Protein AF-A0A643F362-F1 (afdb_monomer_lite)

Secondary structure (DSSP, 8-state):
-PPPPEEETTEEESSHHHHHHHHHHHHTT---EET---EEETTEEE--SEEETTTTEEEEEESSPPPHHHHHHHHHHHHHHTSEEEEEES---TT--EEEEESGGG-----S-EEEEEESSSTT-EEEEETTSS-EEE--TT------S-EE-GGGSHHHHHHHHHHHH---STT-----

Foldseek 3Di:
DQADFFDAPNDTDSHLQLVLVVLLCVLLVFDKDAQNDWDQFPVGIGGFGIAGVQLQETEHEEAADDDPVVVVVQQRVCVVSVHKYWYWYHHLALVATWIDIPPCVVPPDPDGRWDWWDAPVDPSFTWTADPVRCDIDTSRPVDPPPPRSDIDGHVVRVSSNVSSVLSRPDDRPPNDHRDD

Sequence (180 aa):
MNAIQTEYNGYKFRSRTEARWAVFFAGLGIKYEYEKEGFKLNSGPYLPDFWLPKYQMWVEIKADYPSDQEKVLCDELAEVTNFTTLLIFGQPTPEGYGIYISPNSDFPFSGEKYLFGQDRKVDKVLWILEENQERGICLDPDKNDRSGDKYLLGQYASWINAALEGASSARFEHGEKPNV

Structure (mmCIF, N/CA/C/O backbone):
data_AF-A0A643F362-F1
#
_entry.id   AF-A0A643F362-F1
#
loop_
_atom_site.group_PDB
_atom_site.id
_atom_site.type_symbol
_atom_site.label_atom_id
_atom_site.label_alt_id
_atom_site.label_comp_id
_atom_site.label_asym_id
_atom_site.label_entity_id
_atom_site.label_seq_id
_atom_site.pdbx_PDB_ins_code
_atom_site.Cartn_x
_atom_site.Cartn_y
_atom_site.Cartn_z
_atom_site.occupancy
_atom_site.B_iso_or_equiv
_atom_site.auth_seq_id
_atom_site.auth_comp_id
_atom_site.auth_asym_id
_atom_site.auth_atom_id
_atom_site.pdbx_PDB_model_num
ATOM 1 N N . MET A 1 1 ? -12.189 21.609 -3.322 1.00 42.72 1 MET A N 1
ATOM 2 C CA . MET A 1 1 ? -12.460 21.199 -4.719 1.00 42.72 1 MET A CA 1
ATOM 3 C C . MET A 1 1 ? -13.101 19.827 -4.662 1.00 42.72 1 MET A C 1
ATOM 5 O O . MET A 1 1 ? -12.572 18.987 -3.950 1.00 42.72 1 MET A O 1
ATOM 9 N N . ASN A 1 2 ? -14.227 19.609 -5.341 1.00 49.03 2 ASN A N 1
ATOM 10 C CA . ASN A 1 2 ? -14.824 18.274 -5.420 1.00 49.03 2 ASN A CA 1
ATOM 11 C C . ASN A 1 2 ? -13.941 17.412 -6.327 1.00 49.03 2 ASN A C 1
ATOM 13 O O . ASN A 1 2 ? -13.656 17.816 -7.455 1.00 49.03 2 ASN A O 1
ATOM 17 N N . ALA A 1 3 ? -13.461 16.277 -5.819 1.00 58.81 3 ALA A N 1
ATOM 18 C CA . ALA A 1 3 ? -12.678 15.342 -6.611 1.00 58.81 3 ALA A CA 1
ATOM 19 C C . ALA A 1 3 ? -13.522 14.843 -7.795 1.00 58.81 3 ALA A C 1
ATOM 21 O O . ALA A 1 3 ? -14.695 14.506 -7.642 1.00 58.81 3 ALA A O 1
ATOM 22 N N . ILE A 1 4 ? -12.940 14.858 -8.994 1.00 67.31 4 ILE A N 1
ATOM 23 C CA . ILE A 1 4 ? -13.596 14.337 -10.194 1.00 67.31 4 ILE A CA 1
ATOM 24 C C . ILE A 1 4 ? -13.624 12.815 -10.064 1.00 67.31 4 ILE A C 1
ATOM 26 O O . ILE A 1 4 ? -12.567 12.185 -9.967 1.00 67.31 4 ILE A O 1
ATOM 30 N N . GLN A 1 5 ? -14.829 12.244 -10.066 1.00 74.06 5 GLN A N 1
ATOM 31 C CA . GLN A 1 5 ? -15.029 10.800 -10.068 1.00 74.06 5 GLN A CA 1
ATOM 32 C C . GLN A 1 5 ? -14.268 10.189 -11.245 1.00 74.06 5 GLN A C 1
ATOM 34 O O . GLN A 1 5 ? -14.422 10.623 -12.387 1.00 74.06 5 GLN A O 1
ATOM 39 N N . THR A 1 6 ? -13.401 9.228 -10.944 1.00 83.06 6 THR A N 1
ATOM 40 C CA . THR A 1 6 ? -12.445 8.684 -11.909 1.00 83.06 6 THR A CA 1
ATOM 41 C C . THR A 1 6 ? -12.795 7.234 -12.213 1.00 83.06 6 THR A C 1
ATOM 43 O O . THR A 1 6 ? -12.839 6.409 -11.306 1.00 83.06 6 THR A O 1
ATOM 46 N N . GLU A 1 7 ? -13.069 6.915 -13.478 1.00 87.62 7 GLU A N 1
ATOM 47 C CA . GLU A 1 7 ? -13.446 5.559 -13.891 1.00 87.62 7 GLU A CA 1
ATOM 48 C C . GLU A 1 7 ? -12.226 4.755 -14.352 1.00 87.62 7 GLU A C 1
ATOM 50 O O . GLU A 1 7 ? -11.479 5.188 -15.227 1.00 87.62 7 GLU A O 1
ATOM 55 N N . TYR A 1 8 ? -12.035 3.563 -13.784 1.00 89.44 8 TYR A N 1
ATOM 56 C CA . TYR A 1 8 ? -11.035 2.598 -14.241 1.00 89.44 8 TYR A CA 1
ATOM 57 C C . TYR A 1 8 ? -11.454 1.173 -13.863 1.00 89.44 8 TYR A C 1
ATOM 59 O O . TYR A 1 8 ? -11.957 0.933 -12.770 1.00 89.44 8 TYR A O 1
ATOM 67 N N . ASN A 1 9 ? -11.266 0.221 -14.783 1.00 86.06 9 ASN A N 1
ATOM 68 C CA . ASN A 1 9 ? -11.544 -1.206 -14.574 1.00 86.06 9 ASN A CA 1
ATOM 69 C C . ASN A 1 9 ? -12.947 -1.522 -13.997 1.00 86.06 9 ASN A C 1
ATOM 71 O O . ASN A 1 9 ? -13.111 -2.421 -13.179 1.00 86.06 9 ASN A O 1
ATOM 75 N N . GLY A 1 10 ? -13.965 -0.755 -14.405 1.00 87.56 10 GLY A N 1
ATOM 76 C CA . GLY A 1 10 ? -15.346 -0.915 -13.929 1.00 87.56 10 GLY A CA 1
ATOM 77 C C . GLY A 1 10 ? -15.644 -0.281 -12.564 1.00 87.56 10 GLY A C 1
ATOM 78 O O . GLY A 1 10 ? -16.801 -0.285 -12.148 1.00 87.56 10 GLY A O 1
ATOM 79 N N . TYR A 1 11 ? -14.646 0.307 -11.902 1.00 91.06 11 TYR A N 1
ATOM 80 C CA . TYR A 1 11 ? -14.798 1.044 -10.652 1.00 91.06 11 TYR A CA 1
ATOM 81 C C . TYR A 1 11 ? -14.842 2.553 -10.877 1.00 91.06 11 TYR A C 1
ATOM 83 O O . TYR A 1 11 ? -14.327 3.081 -11.865 1.00 91.06 11 TYR A O 1
ATOM 91 N N . LYS A 1 12 ? -15.457 3.238 -9.915 1.00 92.69 12 LYS A N 1
ATOM 92 C CA . LYS A 1 12 ? -15.608 4.688 -9.845 1.00 92.69 12 LYS A CA 1
ATOM 93 C C . LYS A 1 12 ? -14.888 5.201 -8.602 1.00 92.69 12 LYS A C 1
ATOM 95 O O . LYS A 1 12 ? -15.487 5.285 -7.536 1.00 92.69 12 LYS A O 1
ATOM 100 N N . PHE A 1 13 ? -13.615 5.533 -8.760 1.00 93.62 13 PHE A N 1
ATOM 101 C CA . PHE A 1 13 ? -12.743 5.963 -7.673 1.00 93.62 13 PHE A CA 1
ATOM 102 C C . PHE A 1 13 ? -13.100 7.362 -7.165 1.00 93.62 13 PHE A C 1
ATOM 104 O O . PHE A 1 13 ? -13.452 8.254 -7.955 1.00 93.62 13 PHE A O 1
ATOM 111 N N . ARG A 1 14 ? -12.965 7.557 -5.847 1.00 92.88 14 ARG A N 1
ATOM 112 C CA . ARG A 1 14 ? -13.202 8.830 -5.146 1.00 92.88 14 ARG A CA 1
ATOM 113 C C . ARG A 1 14 ? -12.124 9.858 -5.461 1.00 92.88 14 ARG A C 1
ATOM 115 O O . ARG A 1 14 ? -12.390 11.058 -5.405 1.00 92.88 14 ARG A O 1
ATOM 122 N N . SER A 1 15 ? -10.934 9.409 -5.856 1.00 91.88 15 SER A N 1
ATOM 123 C CA . SER A 1 15 ? -9.846 10.285 -6.276 1.00 91.88 15 SER A CA 1
ATOM 124 C C . SER A 1 15 ? -9.059 9.743 -7.472 1.00 91.88 15 SER A C 1
ATOM 126 O O . SER A 1 15 ? -9.021 8.548 -7.762 1.00 91.88 15 SER A O 1
ATOM 128 N N . ARG A 1 16 ? -8.369 10.653 -8.172 1.00 91.88 16 ARG A N 1
ATOM 129 C CA . ARG A 1 16 ? -7.414 10.290 -9.232 1.00 91.88 16 ARG A CA 1
ATOM 130 C C . ARG A 1 16 ? -6.217 9.511 -8.679 1.00 91.88 16 ARG A C 1
ATOM 132 O O . ARG A 1 16 ? -5.676 8.668 -9.385 1.00 91.88 16 ARG A O 1
ATOM 139 N N . THR A 1 17 ? -5.800 9.792 -7.443 1.00 94.31 17 THR A N 1
ATOM 140 C CA . THR A 1 17 ? -4.685 9.090 -6.793 1.00 94.31 17 THR A CA 1
ATOM 141 C C . THR A 1 17 ? -5.043 7.629 -6.537 1.00 94.31 17 THR A C 1
ATOM 143 O O . THR A 1 17 ? -4.276 6.757 -6.934 1.00 94.31 17 THR A O 1
ATOM 146 N N . GLU A 1 18 ? -6.231 7.348 -5.988 1.00 96.06 18 GLU A N 1
ATOM 147 C CA . GLU A 1 18 ? -6.746 5.975 -5.844 1.00 96.06 18 GLU A CA 1
ATOM 148 C C . GLU A 1 18 ? -6.783 5.247 -7.191 1.00 96.06 18 GLU A C 1
ATOM 150 O O . GLU A 1 18 ? -6.267 4.138 -7.313 1.00 96.06 18 GLU A O 1
ATOM 155 N N . ALA A 1 19 ? -7.321 5.891 -8.232 1.00 95.19 19 ALA A N 1
ATOM 156 C CA . ALA A 1 19 ? -7.397 5.286 -9.559 1.00 95.19 19 ALA A CA 1
ATOM 157 C C . ALA A 1 19 ? -6.012 4.930 -10.129 1.00 95.19 19 ALA A C 1
ATOM 159 O O . ALA A 1 19 ? -5.857 3.897 -10.776 1.00 95.19 19 ALA A O 1
ATOM 160 N N . ARG A 1 20 ? -4.980 5.745 -9.878 1.00 95.88 20 ARG A N 1
ATOM 161 C CA . ARG A 1 20 ? -3.601 5.443 -10.305 1.00 95.88 20 ARG A CA 1
ATOM 162 C C . ARG A 1 20 ? -2.998 4.285 -9.527 1.00 95.88 20 ARG A C 1
ATOM 164 O O . ARG A 1 20 ? -2.357 3.434 -10.132 1.00 95.88 20 ARG A O 1
ATOM 171 N N . TRP A 1 21 ? -3.236 4.202 -8.222 1.00 97.31 21 TRP A N 1
ATOM 172 C CA . TRP A 1 21 ? -2.827 3.033 -7.441 1.00 97.31 21 TRP A CA 1
ATOM 173 C C . TRP A 1 21 ? -3.537 1.756 -7.910 1.00 97.31 21 TRP A C 1
ATOM 175 O O . TRP A 1 21 ? -2.904 0.709 -8.023 1.00 97.31 21 TRP A O 1
ATOM 185 N N . ALA A 1 22 ? -4.801 1.849 -8.327 1.00 96.88 22 ALA A N 1
ATOM 186 C CA . ALA A 1 22 ? -5.507 0.742 -8.967 1.00 96.88 22 ALA A CA 1
ATOM 187 C C . ALA A 1 22 ? -4.881 0.324 -10.316 1.00 96.88 22 ALA A C 1
ATOM 189 O O . ALA A 1 22 ? -4.807 -0.872 -10.616 1.00 96.88 22 ALA A O 1
ATOM 190 N N . VAL A 1 23 ? -4.403 1.280 -11.126 1.00 96.19 23 VAL A N 1
ATOM 191 C CA . VAL A 1 23 ? -3.621 1.004 -12.351 1.00 96.19 23 VAL A CA 1
ATOM 192 C C . VAL A 1 23 ? -2.306 0.306 -12.004 1.00 96.19 23 VAL A C 1
ATOM 194 O O . VAL A 1 23 ? -1.969 -0.689 -12.640 1.00 96.19 23 VAL A O 1
ATOM 197 N N . PHE A 1 24 ? -1.603 0.765 -10.967 1.00 96.19 24 PHE A N 1
ATOM 198 C CA . PHE A 1 24 ? -0.372 0.133 -10.490 1.00 96.19 24 PHE A CA 1
ATOM 199 C C . PHE A 1 24 ? -0.608 -1.328 -10.082 1.00 96.19 24 PHE A C 1
ATOM 201 O O . PHE A 1 24 ? 0.069 -2.219 -10.592 1.00 96.19 24 PHE A O 1
ATOM 208 N N . PHE A 1 25 ? -1.608 -1.603 -9.236 1.00 96.00 25 PHE A N 1
ATOM 209 C CA . PHE A 1 25 ? -1.939 -2.975 -8.835 1.00 96.00 25 PHE A CA 1
ATOM 210 C C . PHE A 1 25 ? -2.283 -3.853 -10.040 1.00 96.00 25 PHE A C 1
ATOM 212 O O . PHE A 1 25 ? -1.776 -4.970 -10.147 1.00 96.00 25 PHE A O 1
ATOM 219 N N . ALA A 1 26 ? -3.073 -3.338 -10.985 1.00 94.88 26 ALA A N 1
ATOM 220 C CA . ALA A 1 26 ? -3.387 -4.052 -12.218 1.00 94.88 26 ALA A CA 1
ATOM 221 C C . ALA A 1 26 ? -2.134 -4.348 -13.064 1.00 94.88 26 ALA A C 1
ATOM 223 O O . ALA A 1 26 ? -1.988 -5.474 -13.534 1.00 94.88 26 ALA A O 1
ATOM 224 N N . GLY A 1 27 ? -1.207 -3.392 -13.191 1.00 93.00 27 GLY A N 1
ATOM 225 C CA . GLY A 1 27 ? 0.067 -3.567 -13.900 1.00 93.00 27 GLY A CA 1
ATOM 226 C C . GLY A 1 27 ? 0.991 -4.606 -13.263 1.00 93.00 27 GLY A C 1
ATOM 227 O O . GLY A 1 27 ? 1.736 -5.291 -13.959 1.00 93.00 27 GLY A O 1
ATOM 228 N N . LEU A 1 28 ? 0.893 -4.797 -11.946 1.00 91.75 28 LEU A N 1
ATOM 229 C CA . LEU A 1 28 ? 1.560 -5.894 -11.242 1.00 91.75 28 LEU A CA 1
ATOM 230 C C . LEU A 1 28 ? 0.807 -7.235 -11.344 1.00 91.75 28 LEU A C 1
ATOM 232 O O . LEU A 1 28 ? 1.283 -8.248 -10.829 1.00 91.75 28 LEU A O 1
ATOM 236 N N . GLY A 1 29 ? -0.372 -7.267 -11.971 1.00 92.12 29 GLY A N 1
ATOM 237 C CA . GLY A 1 29 ? -1.258 -8.434 -11.994 1.00 92.12 29 GLY A CA 1
ATOM 238 C C . GLY A 1 29 ? -1.902 -8.742 -10.636 1.00 92.12 29 GLY A C 1
ATOM 239 O O . GLY A 1 29 ? -2.369 -9.861 -10.407 1.00 92.12 29 GLY A O 1
ATOM 240 N N . ILE A 1 30 ? -1.919 -7.773 -9.720 1.00 93.19 30 ILE A N 1
ATOM 241 C CA . ILE A 1 30 ? -2.496 -7.901 -8.383 1.00 93.19 30 ILE A CA 1
ATOM 242 C C . ILE A 1 30 ? -4.000 -7.660 -8.472 1.00 93.19 30 ILE A C 1
ATOM 244 O O . ILE A 1 30 ? -4.466 -6.602 -8.895 1.00 93.19 30 ILE A O 1
ATOM 248 N N . LYS A 1 31 ? -4.775 -8.653 -8.033 1.00 95.25 31 LYS A N 1
ATOM 249 C CA . LYS A 1 31 ? -6.220 -8.497 -7.855 1.00 95.25 31 LYS A CA 1
ATOM 250 C C . LYS A 1 31 ? -6.493 -7.618 -6.638 1.00 95.25 31 LYS A C 1
ATOM 252 O O . LYS A 1 31 ? -5.870 -7.817 -5.598 1.00 95.25 31 LYS A O 1
ATOM 257 N N . TYR A 1 32 ? -7.459 -6.717 -6.772 1.00 97.56 32 TYR A N 1
ATOM 258 C CA . TYR A 1 32 ? -7.951 -5.868 -5.695 1.00 97.56 32 TYR A CA 1
ATOM 259 C C . TYR A 1 32 ? -9.480 -5.804 -5.711 1.00 97.56 32 TYR A C 1
ATOM 261 O O . TYR A 1 32 ? -10.113 -5.965 -6.759 1.00 97.56 32 TYR A O 1
ATOM 269 N N . GLU A 1 33 ? -10.058 -5.534 -4.548 1.00 98.06 33 GLU A N 1
ATOM 270 C CA . GLU A 1 33 ? -11.468 -5.194 -4.362 1.00 98.06 33 GLU A CA 1
ATOM 271 C C . GLU A 1 33 ? -11.537 -3.764 -3.812 1.00 98.06 33 GLU A C 1
ATOM 273 O O . GLU A 1 33 ? -10.926 -3.477 -2.784 1.00 98.06 33 GLU A O 1
ATOM 278 N N . TYR A 1 34 ? -12.222 -2.861 -4.517 1.00 98.31 34 TYR A N 1
ATOM 279 C CA . TYR A 1 34 ? -12.351 -1.450 -4.132 1.00 98.31 34 TYR A CA 1
ATOM 280 C C . TYR A 1 34 ? -13.558 -1.242 -3.212 1.00 98.31 34 TYR A C 1
ATOM 282 O O . TYR A 1 34 ? -14.636 -1.752 -3.521 1.00 98.31 34 TYR A O 1
ATOM 290 N N . GLU A 1 35 ? -13.375 -0.515 -2.104 1.00 97.38 35 GLU A N 1
ATOM 291 C CA . GLU A 1 35 ? -14.396 -0.249 -1.074 1.00 97.38 35 GLU A CA 1
ATOM 292 C C . GLU A 1 35 ? -15.169 -1.518 -0.651 1.00 97.38 35 GLU A C 1
ATOM 294 O O . GLU A 1 35 ? -16.394 -1.518 -0.525 1.00 97.38 35 GLU A O 1
ATOM 299 N N . LYS A 1 36 ? -14.440 -2.630 -0.458 1.00 97.88 36 LYS A N 1
ATOM 300 C CA . LYS A 1 36 ? -14.997 -3.980 -0.248 1.00 97.88 36 LYS A CA 1
ATOM 301 C C . LYS A 1 36 ? -16.045 -4.045 0.865 1.00 97.88 36 LYS A C 1
ATOM 303 O O . LYS A 1 36 ? -17.116 -4.617 0.671 1.00 97.88 36 LYS A O 1
ATOM 308 N N . GLU A 1 37 ? -15.720 -3.521 2.043 1.00 97.75 37 GLU A N 1
ATOM 309 C CA . GLU A 1 37 ? -16.621 -3.507 3.195 1.00 97.75 37 GLU A CA 1
ATOM 310 C C . GLU A 1 37 ? -16.219 -2.423 4.203 1.00 97.75 37 GLU A C 1
ATOM 312 O O . GLU A 1 37 ? -15.053 -2.041 4.289 1.00 97.75 37 GLU A O 1
ATOM 317 N N . GLY A 1 38 ? -17.197 -1.929 4.966 1.00 98.06 38 GLY A N 1
ATOM 318 C CA . GLY A 1 38 ? -16.980 -0.940 6.020 1.00 98.06 38 GLY A CA 1
ATOM 319 C C . GLY A 1 38 ? -16.920 -1.566 7.414 1.00 98.06 38 GLY A C 1
ATOM 320 O O . GLY A 1 38 ? -17.599 -2.552 7.700 1.00 98.06 38 GLY A O 1
ATOM 321 N N . PHE A 1 39 ? -16.164 -0.934 8.306 1.00 98.44 39 PHE A N 1
ATOM 322 C CA . PHE A 1 39 ? -15.906 -1.382 9.671 1.00 98.44 39 PHE A CA 1
ATOM 323 C C . PHE A 1 39 ? -16.370 -0.355 10.702 1.00 98.44 39 PHE A C 1
ATOM 325 O O . PHE A 1 39 ? -16.524 0.834 10.419 1.00 98.44 39 PHE A O 1
ATOM 332 N N . LYS A 1 40 ? -16.599 -0.826 11.929 1.00 98.38 40 LYS A N 1
ATOM 333 C CA . LYS A 1 40 ? -16.809 0.030 13.098 1.00 98.38 40 LYS A CA 1
ATOM 334 C C . LYS A 1 40 ? -15.515 0.050 13.895 1.00 98.38 40 LYS A C 1
ATOM 336 O O . LYS A 1 40 ? -15.198 -0.946 14.538 1.00 98.38 40 LYS A O 1
ATOM 341 N N . LEU A 1 41 ? -14.794 1.159 13.821 1.00 98.12 41 LEU A N 1
ATOM 342 C CA . LEU A 1 41 ? -13.569 1.376 14.577 1.00 98.12 41 LEU A CA 1
ATOM 343 C C . LEU A 1 41 ? -13.869 2.175 15.853 1.00 98.12 41 LEU A C 1
ATOM 345 O O . LEU A 1 41 ? -14.973 2.712 16.011 1.00 98.12 41 LEU A O 1
ATOM 349 N N . ASN A 1 42 ? -12.893 2.283 16.755 1.00 97.56 42 ASN A N 1
ATOM 350 C CA . ASN A 1 42 ? -13.041 3.093 17.970 1.00 97.56 42 ASN A CA 1
ATOM 351 C C . ASN A 1 42 ? -13.210 4.581 17.628 1.00 97.56 42 ASN A C 1
ATOM 353 O O . ASN A 1 42 ? -13.996 5.281 18.269 1.00 97.56 42 ASN A O 1
ATOM 357 N N . SER A 1 43 ? -12.545 5.035 16.566 1.00 97.19 43 SER A N 1
ATOM 358 C CA . SER A 1 43 ? -12.652 6.387 16.018 1.00 97.19 43 SER A CA 1
ATOM 359 C C . SER A 1 43 ? -13.918 6.618 15.171 1.00 97.19 43 SER A C 1
ATOM 361 O O . SER A 1 43 ? -14.193 7.753 14.782 1.00 97.19 43 SER A O 1
ATOM 363 N N . GLY A 1 44 ? -14.724 5.579 14.905 1.00 97.81 44 GLY A N 1
ATOM 364 C CA . GLY A 1 44 ? -16.007 5.670 14.197 1.00 97.81 44 GLY A CA 1
ATOM 365 C C . GLY A 1 44 ? -16.151 4.715 13.001 1.00 97.81 44 GLY A C 1
ATOM 366 O O . GLY A 1 44 ? -15.308 3.845 12.784 1.00 97.81 44 GLY A O 1
ATOM 367 N N . PRO A 1 45 ? -17.246 4.827 12.222 1.00 98.19 45 PRO A N 1
ATOM 368 C CA . PRO A 1 45 ? -17.410 4.069 10.983 1.00 98.19 45 PRO A CA 1
ATOM 369 C C . PRO A 1 45 ? -16.311 4.411 9.972 1.00 98.19 45 PRO A C 1
ATOM 371 O O . PRO A 1 45 ? -16.037 5.586 9.736 1.00 98.19 45 PRO A O 1
ATOM 374 N N . TYR A 1 46 ? -15.734 3.392 9.344 1.00 98.31 46 TYR A N 1
ATOM 375 C CA . TYR A 1 46 ? -14.620 3.536 8.411 1.00 98.31 46 TYR A CA 1
ATOM 376 C C . TYR A 1 46 ? -14.794 2.629 7.191 1.00 98.31 46 TYR A C 1
ATOM 378 O O . TYR A 1 46 ? -15.262 1.501 7.326 1.00 98.31 46 TYR A O 1
ATOM 386 N N . LEU A 1 47 ? -14.425 3.111 6.004 1.00 98.38 47 LEU A N 1
ATOM 387 C CA . LEU A 1 47 ? -14.473 2.357 4.749 1.00 98.38 47 LEU A CA 1
ATOM 388 C C . LEU A 1 47 ? -13.102 2.465 4.059 1.00 98.38 47 LEU A C 1
ATOM 390 O O . LEU A 1 47 ? -12.824 3.524 3.487 1.00 98.38 47 LEU A O 1
ATOM 394 N N . PRO A 1 48 ? -12.262 1.414 4.138 1.00 98.06 48 PRO A N 1
ATOM 395 C CA . PRO A 1 48 ? -10.941 1.397 3.512 1.00 98.06 48 PRO A CA 1
ATOM 396 C C . PRO A 1 48 ? -11.031 1.415 1.983 1.00 98.06 48 PRO A C 1
ATOM 398 O O . PRO A 1 48 ? -11.998 0.902 1.412 1.00 98.06 48 PRO A O 1
ATOM 401 N N . ASP A 1 49 ? -10.000 1.938 1.316 1.00 98.62 49 ASP A N 1
ATOM 402 C CA . ASP A 1 49 ? -9.989 2.031 -0.150 1.00 98.62 49 ASP A CA 1
ATOM 403 C C . ASP A 1 49 ? -9.911 0.666 -0.853 1.00 98.62 49 ASP A C 1
ATOM 405 O O . ASP A 1 49 ? -10.698 0.399 -1.762 1.00 98.62 49 ASP A O 1
ATOM 409 N N . PHE A 1 50 ? -8.977 -0.212 -0.468 1.00 98.62 50 PHE A N 1
ATOM 410 C CA . PHE A 1 50 ? -8.744 -1.479 -1.172 1.00 98.62 50 PHE A CA 1
ATOM 411 C C . PHE A 1 50 ? -8.521 -2.668 -0.239 1.00 98.62 50 PHE A C 1
ATOM 413 O O . PHE A 1 50 ? -7.860 -2.566 0.793 1.00 98.62 50 PHE A O 1
ATOM 420 N N . TRP A 1 51 ? -8.973 -3.837 -0.687 1.00 98.31 51 TRP A N 1
ATOM 421 C CA . TRP A 1 51 ? -8.563 -5.143 -0.175 1.00 98.31 51 TRP A CA 1
ATOM 422 C C . TRP A 1 51 ? -7.749 -5.895 -1.228 1.00 98.31 51 TRP A C 1
ATOM 424 O O . TRP A 1 51 ? -8.185 -6.017 -2.377 1.00 98.31 51 TRP A O 1
ATOM 434 N N . LEU A 1 52 ? -6.587 -6.433 -0.845 1.00 97.06 52 LEU A N 1
ATOM 435 C CA . LEU A 1 52 ? -5.748 -7.268 -1.708 1.00 97.06 52 LEU A CA 1
ATOM 436 C C . LEU A 1 52 ? -5.825 -8.737 -1.252 1.00 97.06 52 LEU A C 1
ATOM 438 O O . LEU A 1 52 ? -5.050 -9.157 -0.388 1.00 97.06 52 LEU A O 1
ATOM 442 N N . PRO A 1 53 ? -6.715 -9.567 -1.832 1.00 95.69 53 PRO A N 1
ATOM 443 C CA . PRO A 1 53 ? -7.019 -10.898 -1.304 1.00 95.69 53 PRO A CA 1
ATOM 444 C C . PRO A 1 53 ? -5.832 -11.862 -1.303 1.00 95.69 53 PRO A C 1
ATOM 446 O O . PRO A 1 53 ? -5.730 -12.677 -0.392 1.00 95.69 53 PRO A O 1
ATOM 449 N N . LYS A 1 54 ? -4.920 -11.768 -2.284 1.00 92.25 54 LYS A N 1
ATOM 450 C CA . LYS A 1 54 ? -3.711 -12.611 -2.317 1.00 92.25 54 LYS A CA 1
ATOM 451 C C . LYS A 1 54 ? -2.833 -12.377 -1.081 1.00 92.25 54 LYS A C 1
ATOM 453 O O . LYS A 1 54 ? -2.272 -13.324 -0.549 1.00 92.25 54 LYS A O 1
ATOM 458 N N . TYR A 1 55 ? -2.696 -11.120 -0.673 1.00 91.00 55 TYR A N 1
ATOM 459 C CA . TYR A 1 55 ? -1.783 -10.707 0.391 1.00 91.00 55 TYR A CA 1
ATOM 460 C C . TYR A 1 55 ? -2.470 -10.597 1.752 1.00 91.00 55 TYR A C 1
ATOM 462 O O . TYR A 1 55 ? -1.808 -10.305 2.738 1.00 91.00 55 TYR A O 1
ATOM 470 N N . GLN A 1 56 ? -3.788 -10.820 1.798 1.00 93.81 56 GLN A N 1
ATOM 471 C CA . GLN A 1 56 ? -4.608 -10.690 2.999 1.00 93.81 56 GLN A CA 1
ATOM 472 C C . GLN A 1 56 ? -4.374 -9.350 3.713 1.00 93.81 56 GLN A C 1
ATOM 474 O O . GLN A 1 56 ? -4.129 -9.308 4.916 1.00 93.81 56 GLN A O 1
ATOM 479 N N . MET A 1 57 ? -4.413 -8.257 2.947 1.00 94.12 57 MET A N 1
ATOM 480 C CA . MET A 1 57 ? -4.096 -6.927 3.458 1.00 94.12 57 MET A CA 1
ATOM 481 C C . MET A 1 57 ? -5.051 -5.854 2.948 1.00 94.12 57 MET A C 1
ATOM 483 O O . MET A 1 57 ? -5.523 -5.900 1.805 1.00 94.12 57 MET A O 1
ATOM 487 N N . TRP A 1 58 ? -5.276 -4.861 3.800 1.00 97.88 58 TRP A N 1
ATOM 488 C CA . TRP A 1 58 ? -5.954 -3.620 3.455 1.00 97.88 58 TRP A CA 1
ATOM 489 C C . TRP A 1 58 ? -4.959 -2.603 2.909 1.00 97.88 58 TRP A C 1
ATOM 491 O O . TRP A 1 58 ? -3.790 -2.586 3.301 1.00 97.88 58 TRP A O 1
ATOM 501 N N . VAL A 1 59 ? -5.426 -1.737 2.015 1.00 98.06 59 VAL A N 1
ATOM 502 C CA . VAL A 1 59 ? -4.663 -0.585 1.537 1.00 98.06 59 VAL A CA 1
ATOM 503 C C . VAL A 1 59 ? -5.538 0.662 1.592 1.00 98.06 59 VAL A C 1
ATOM 505 O O . VAL A 1 59 ? -6.647 0.667 1.063 1.00 98.06 59 VAL A O 1
ATOM 508 N N . GLU A 1 60 ? -5.007 1.712 2.204 1.00 98.12 60 GLU A N 1
ATOM 509 C CA . GLU A 1 60 ? -5.560 3.064 2.239 1.00 98.12 60 GLU A CA 1
ATOM 510 C C . GLU A 1 60 ? -4.656 3.995 1.424 1.00 98.12 60 GLU A C 1
ATOM 512 O O . GLU A 1 60 ? -3.430 3.922 1.530 1.00 98.12 60 GLU A O 1
ATOM 517 N N . ILE A 1 61 ? -5.242 4.881 0.619 1.00 97.88 61 ILE A N 1
ATOM 518 C CA . ILE A 1 61 ? -4.522 5.794 -0.268 1.00 97.88 61 ILE A CA 1
ATOM 519 C C . ILE A 1 61 ? -4.722 7.245 0.166 1.00 97.88 61 ILE A C 1
ATOM 521 O O . ILE A 1 61 ? -5.844 7.727 0.311 1.00 97.88 61 ILE A O 1
ATOM 525 N N . LYS A 1 62 ? -3.624 8.001 0.256 1.00 95.75 62 LYS A N 1
ATOM 526 C CA . LYS A 1 62 ? -3.649 9.462 0.430 1.00 95.75 62 LYS A CA 1
ATOM 527 C C . LYS A 1 62 ? -2.879 10.180 -0.665 1.00 95.75 62 LYS A C 1
ATOM 529 O O . LYS A 1 62 ? -1.874 9.706 -1.185 1.00 95.75 62 LYS A O 1
ATOM 534 N N . ALA A 1 63 ? -3.369 11.354 -1.052 1.00 93.12 63 ALA A N 1
ATOM 535 C CA . ALA A 1 63 ? -2.661 12.192 -2.016 1.00 93.12 63 ALA A CA 1
ATOM 536 C C . ALA A 1 63 ? -1.397 12.809 -1.402 1.00 93.12 63 ALA A C 1
ATOM 538 O O . ALA A 1 63 ? -0.357 12.841 -2.057 1.00 93.12 63 ALA A O 1
ATOM 539 N N . ASP A 1 64 ? -1.505 13.240 -0.148 1.00 91.62 64 ASP A N 1
ATOM 540 C CA . ASP A 1 64 ? -0.469 13.934 0.608 1.00 91.62 64 ASP A CA 1
ATOM 541 C C . ASP A 1 64 ? -0.051 13.114 1.832 1.00 91.62 64 ASP A C 1
ATOM 543 O O . ASP A 1 64 ? -0.637 12.074 2.133 1.00 91.62 64 ASP A O 1
ATOM 547 N N . TYR A 1 65 ? 0.971 13.596 2.539 1.00 91.88 65 TYR A N 1
ATOM 548 C CA . TYR A 1 65 ? 1.450 12.971 3.766 1.00 91.88 65 TYR A CA 1
ATOM 549 C C . TYR A 1 65 ? 0.301 12.815 4.790 1.00 91.88 65 TYR A C 1
ATOM 551 O O . TYR A 1 65 ? -0.383 13.804 5.074 1.00 91.88 65 TYR A O 1
ATOM 559 N N . PRO A 1 66 ? 0.079 11.608 5.345 1.00 92.88 66 PRO A N 1
ATOM 560 C CA . PRO A 1 66 ? -1.077 11.324 6.182 1.00 92.88 66 PRO A CA 1
ATOM 561 C C . PRO A 1 66 ? -0.976 11.994 7.551 1.00 92.88 66 PRO A C 1
ATOM 563 O O . PRO A 1 66 ? 0.088 12.058 8.170 1.00 92.88 66 PRO A O 1
ATOM 566 N N . SER A 1 67 ? -2.119 12.441 8.053 1.00 94.62 67 SER A N 1
ATOM 567 C CA . SER A 1 67 ? -2.273 12.910 9.427 1.00 94.62 67 SER A CA 1
ATOM 568 C C . SER A 1 67 ? -2.147 11.767 10.438 1.00 94.62 67 SER A C 1
ATOM 570 O O . SER A 1 67 ? -2.379 10.600 10.121 1.00 94.62 67 SER A O 1
ATOM 572 N N . ASP A 1 68 ? -1.850 12.106 11.694 1.00 92.88 68 ASP A N 1
ATOM 573 C CA . ASP A 1 68 ? -1.803 11.115 12.776 1.00 92.88 68 ASP A CA 1
ATOM 574 C C . ASP A 1 68 ? -3.150 10.404 12.965 1.00 92.88 68 ASP A C 1
ATOM 576 O O . ASP A 1 68 ? -3.181 9.209 13.236 1.00 92.88 68 ASP A O 1
ATOM 580 N N . GLN A 1 69 ? -4.268 11.102 12.737 1.00 95.38 69 GLN A N 1
ATOM 581 C CA . GLN A 1 69 ? -5.595 10.490 12.793 1.00 95.38 69 GLN A CA 1
ATOM 582 C C . GLN A 1 69 ? -5.787 9.424 11.705 1.00 95.38 69 GLN A C 1
ATOM 584 O O . GLN A 1 69 ? -6.416 8.402 11.956 1.00 95.38 69 GLN A O 1
ATOM 589 N N . GLU A 1 70 ? -5.256 9.636 10.501 1.00 95.56 70 GLU A N 1
ATOM 590 C CA . GLU A 1 70 ? -5.328 8.638 9.425 1.00 95.56 70 GLU A CA 1
ATOM 591 C C . GLU A 1 70 ? -4.462 7.417 9.732 1.00 95.56 70 GLU A C 1
ATOM 593 O O . GLU A 1 70 ? -4.882 6.294 9.464 1.00 95.56 70 GLU A O 1
ATOM 598 N N . LYS A 1 71 ? -3.299 7.615 10.365 1.00 94.00 71 LYS A N 1
ATOM 599 C CA . LYS A 1 71 ? -2.475 6.508 10.873 1.00 94.00 71 LYS A CA 1
ATOM 600 C C . LYS A 1 71 ? -3.230 5.709 11.947 1.00 94.00 71 LYS A C 1
ATOM 602 O O . LYS A 1 71 ? -3.301 4.490 11.845 1.00 94.00 71 LYS A O 1
ATOM 607 N N . VAL A 1 72 ? -3.890 6.391 12.891 1.00 95.38 72 VAL A N 1
ATOM 608 C CA . VAL A 1 72 ? -4.731 5.757 13.928 1.00 95.38 72 VAL A CA 1
ATOM 609 C C . VAL A 1 72 ? -5.874 4.939 13.319 1.00 95.38 72 VAL A C 1
ATOM 611 O O . VAL A 1 72 ? -6.128 3.827 13.769 1.00 95.38 72 VAL A O 1
ATOM 614 N N . LEU A 1 73 ? -6.548 5.439 12.278 1.00 97.44 73 LEU A N 1
ATOM 615 C CA . LEU A 1 73 ? -7.609 4.682 11.597 1.00 97.44 73 LEU A CA 1
ATOM 616 C C . LEU A 1 73 ? -7.076 3.392 10.953 1.00 97.44 73 LEU A C 1
ATOM 618 O O . LEU A 1 73 ? -7.743 2.361 11.020 1.00 97.44 73 LEU A O 1
ATOM 622 N N . CYS A 1 74 ? -5.875 3.427 10.371 1.00 96.19 74 CYS A N 1
ATOM 623 C CA . CYS A 1 74 ? -5.216 2.238 9.825 1.00 96.19 74 CYS A CA 1
ATOM 624 C C . CYS A 1 74 ? -4.800 1.240 10.917 1.00 96.19 74 CYS A C 1
ATOM 626 O O . CYS A 1 74 ? -4.946 0.033 10.718 1.00 96.19 74 CYS A O 1
ATOM 628 N N . ASP A 1 75 ? -4.339 1.724 12.073 1.00 94.94 75 ASP A N 1
ATOM 629 C CA . ASP A 1 75 ? -4.029 0.879 13.231 1.00 94.94 75 ASP A CA 1
ATOM 630 C C . ASP A 1 75 ? -5.287 0.192 13.778 1.00 94.94 75 ASP A C 1
ATOM 632 O O . ASP A 1 75 ? -5.301 -1.028 13.950 1.00 94.94 75 ASP A O 1
ATOM 636 N N . GLU A 1 76 ? -6.372 0.945 13.974 1.00 97.06 76 GLU A N 1
ATOM 637 C CA . GLU A 1 76 ? -7.659 0.401 14.421 1.00 97.06 76 GLU A CA 1
ATOM 638 C C . GLU A 1 76 ? -8.244 -0.588 13.399 1.00 97.06 76 GLU A C 1
ATOM 640 O O . GLU A 1 76 ? -8.812 -1.614 13.781 1.00 97.06 76 GLU A O 1
ATOM 645 N N . LEU A 1 77 ? -8.103 -0.318 12.095 1.00 98.00 77 LEU A N 1
ATOM 646 C CA . LEU A 1 77 ? -8.523 -1.249 11.046 1.00 98.00 77 LEU A CA 1
ATOM 647 C C . LEU A 1 77 ? -7.737 -2.558 11.124 1.00 98.00 77 LEU A C 1
ATOM 649 O O . LEU A 1 77 ? -8.332 -3.638 11.054 1.00 98.00 77 LEU A O 1
ATOM 653 N N . ALA A 1 78 ? -6.415 -2.474 11.270 1.00 96.12 78 ALA A N 1
ATOM 654 C CA . ALA A 1 78 ? -5.569 -3.652 11.384 1.00 96.12 78 ALA A CA 1
ATOM 655 C C . ALA A 1 78 ? -5.930 -4.484 12.623 1.00 96.12 78 ALA A C 1
ATOM 657 O O . ALA A 1 78 ? -6.042 -5.707 12.529 1.00 96.12 78 ALA A O 1
ATOM 658 N N . GLU A 1 79 ? -6.203 -3.831 13.755 1.00 95.75 79 GLU A N 1
ATOM 659 C CA . GLU A 1 79 ? -6.648 -4.484 14.991 1.00 95.75 79 GLU A CA 1
ATOM 660 C C . GLU A 1 79 ? -8.004 -5.186 14.818 1.00 95.75 79 GLU A C 1
ATOM 662 O O . GLU A 1 79 ? -8.137 -6.374 15.115 1.00 95.75 79 GLU A O 1
ATOM 667 N N . VAL A 1 80 ? -9.015 -4.486 14.294 1.00 97.69 80 VAL A N 1
ATOM 668 C CA . VAL A 1 80 ? -10.375 -5.033 14.144 1.00 97.69 80 VAL A CA 1
ATOM 669 C C . VAL A 1 80 ? -10.419 -6.180 13.135 1.00 97.69 80 VAL A C 1
ATOM 671 O O . VAL A 1 80 ? -11.179 -7.136 13.311 1.00 97.69 80 VAL A O 1
ATOM 674 N N . THR A 1 81 ? -9.623 -6.101 12.069 1.00 96.94 81 THR A N 1
ATOM 675 C CA . THR A 1 81 ? -9.646 -7.089 10.981 1.00 96.94 81 THR A CA 1
ATOM 676 C C . THR A 1 81 ? -8.631 -8.214 11.152 1.00 96.94 81 THR A C 1
ATOM 678 O O . THR A 1 81 ? -8.780 -9.250 10.509 1.00 96.94 81 THR A O 1
ATOM 681 N N . ASN A 1 82 ? -7.645 -8.050 12.040 1.00 95.00 82 ASN A N 1
ATOM 682 C CA . ASN A 1 82 ? -6.468 -8.917 12.180 1.00 95.00 82 ASN A CA 1
ATOM 683 C C . ASN A 1 82 ? -5.648 -9.064 10.885 1.00 95.00 82 ASN A C 1
ATOM 685 O O . ASN A 1 82 ? -4.957 -10.066 10.697 1.00 95.00 82 ASN A O 1
ATOM 689 N N . PHE A 1 83 ? -5.723 -8.079 9.989 1.00 93.56 83 PHE A N 1
ATOM 690 C CA . PHE A 1 83 ? -4.974 -8.047 8.737 1.00 93.56 83 PHE A CA 1
ATOM 691 C C . PHE A 1 83 ? -4.116 -6.789 8.657 1.00 93.56 83 PHE A C 1
ATOM 693 O O . PHE A 1 83 ? -4.524 -5.715 9.095 1.00 93.56 83 PHE A O 1
ATOM 700 N N . THR A 1 84 ? -2.931 -6.910 8.058 1.00 91.81 84 THR A N 1
ATOM 701 C CA . THR A 1 84 ? -2.043 -5.765 7.836 1.00 91.81 84 THR A CA 1
ATOM 702 C C . THR A 1 84 ? -2.746 -4.697 7.000 1.00 91.81 84 THR A C 1
ATOM 704 O O . THR A 1 84 ? -3.433 -5.011 6.026 1.00 91.81 84 THR A O 1
ATOM 707 N N . THR A 1 85 ? -2.537 -3.431 7.353 1.00 93.75 85 THR A N 1
ATOM 708 C CA . THR A 1 85 ? -3.008 -2.277 6.580 1.00 93.75 85 THR A CA 1
ATOM 709 C C . THR A 1 85 ? -1.816 -1.475 6.069 1.00 93.75 85 THR A C 1
ATOM 711 O O . THR A 1 85 ? -0.949 -1.085 6.849 1.00 93.75 85 THR A O 1
ATOM 714 N N . LEU A 1 86 ? -1.769 -1.225 4.758 1.00 93.88 86 LEU A N 1
ATOM 715 C CA . LEU A 1 86 ? -0.812 -0.315 4.132 1.00 93.88 86 LEU A CA 1
ATOM 716 C C . LEU A 1 86 ? -1.472 1.039 3.892 1.00 93.88 86 LEU A C 1
ATOM 718 O O . LEU A 1 86 ? -2.400 1.143 3.099 1.00 93.88 86 LEU A O 1
ATOM 722 N N . LEU A 1 87 ? -0.956 2.088 4.510 1.00 94.69 87 LEU A N 1
ATOM 723 C CA . LEU A 1 87 ? -1.318 3.463 4.197 1.00 94.69 87 LEU A CA 1
ATOM 724 C C . LEU A 1 87 ? -0.294 4.026 3.214 1.00 94.69 87 LEU A C 1
ATOM 726 O O . LEU A 1 87 ? 0.820 4.381 3.597 1.00 94.69 87 LEU A O 1
ATOM 730 N N . ILE A 1 88 ? -0.660 4.083 1.940 1.00 95.25 88 ILE A N 1
ATOM 731 C CA . ILE A 1 88 ? 0.204 4.563 0.865 1.00 95.25 88 ILE A CA 1
ATOM 732 C C . ILE A 1 88 ? -0.137 6.018 0.570 1.00 95.25 88 ILE A C 1
ATOM 734 O O . ILE A 1 88 ? -1.303 6.370 0.401 1.00 95.25 88 ILE A O 1
ATOM 738 N N . PHE A 1 89 ? 0.875 6.873 0.471 1.00 93.94 89 PHE A N 1
ATOM 739 C CA . PHE A 1 89 ? 0.672 8.287 0.194 1.00 93.94 89 PHE A CA 1
ATOM 740 C C . PHE A 1 89 ? 1.587 8.833 -0.896 1.00 93.94 89 PHE A C 1
ATOM 742 O O . PHE A 1 89 ? 2.750 8.450 -1.023 1.00 93.94 89 PHE A O 1
ATOM 749 N N . GLY A 1 90 ? 1.050 9.761 -1.685 1.00 93.06 90 GLY A N 1
ATOM 750 C CA . GLY A 1 90 ? 1.694 10.271 -2.889 1.00 93.06 90 GLY A CA 1
ATOM 751 C C . GLY A 1 90 ? 1.265 9.527 -4.155 1.00 93.06 90 GLY A C 1
ATOM 752 O O . GLY A 1 90 ? 0.423 8.625 -4.151 1.00 93.06 90 GLY A O 1
ATOM 753 N N . GLN A 1 91 ? 1.826 9.956 -5.284 1.00 93.31 91 GLN A N 1
ATOM 754 C CA . GLN A 1 91 ? 1.560 9.349 -6.586 1.00 93.31 91 GLN A CA 1
ATOM 755 C C . GLN A 1 91 ? 2.430 8.095 -6.778 1.00 93.31 91 GLN A C 1
ATOM 757 O O . GLN A 1 91 ? 3.582 8.106 -6.347 1.00 93.31 91 GLN A O 1
ATOM 762 N N . PRO A 1 92 ? 1.939 7.051 -7.471 1.00 94.25 92 PRO A N 1
ATOM 763 C CA . PRO A 1 92 ? 2.737 5.869 -7.796 1.00 94.25 92 PRO A CA 1
ATOM 764 C C . PRO A 1 92 ? 3.779 6.224 -8.863 1.00 94.25 92 PRO A C 1
ATOM 766 O O . PRO A 1 92 ? 3.550 6.027 -10.052 1.00 94.25 92 PRO A O 1
ATOM 769 N N . THR A 1 93 ? 4.899 6.811 -8.447 1.00 91.12 93 THR A N 1
ATOM 770 C CA . THR A 1 93 ? 5.986 7.257 -9.328 1.00 91.12 93 THR A CA 1
ATOM 771 C C . THR A 1 93 ? 7.279 6.501 -9.023 1.00 91.12 93 THR A C 1
ATOM 773 O O . THR A 1 93 ? 7.484 6.118 -7.866 1.00 91.12 93 THR A O 1
ATOM 776 N N . PRO A 1 94 ? 8.168 6.295 -10.012 1.00 85.62 94 PRO A N 1
ATOM 777 C CA . PRO A 1 94 ? 9.508 5.762 -9.758 1.00 85.62 94 PRO A CA 1
ATOM 778 C C . PRO A 1 94 ? 10.351 6.645 -8.827 1.00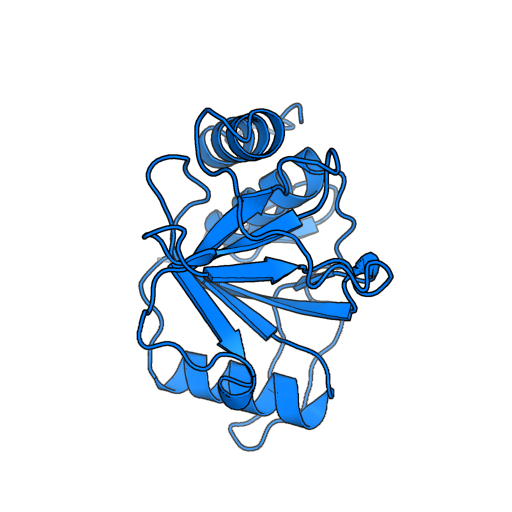 85.62 94 PRO A C 1
ATOM 780 O O . PRO A 1 94 ? 11.226 6.134 -8.132 1.00 85.62 94 PRO A O 1
ATOM 783 N N . GLU A 1 95 ? 10.097 7.958 -8.809 1.00 80.88 95 GLU A N 1
ATOM 784 C CA . GLU A 1 95 ? 10.793 8.928 -7.955 1.00 80.88 95 GLU A CA 1
ATOM 785 C C . GLU A 1 95 ? 10.414 8.794 -6.476 1.00 80.88 95 GLU A C 1
ATOM 787 O O . GLU A 1 95 ? 11.185 9.196 -5.605 1.00 80.88 95 GLU A O 1
ATOM 792 N N . GLY A 1 96 ? 9.249 8.210 -6.193 1.00 79.81 96 GLY A N 1
ATOM 793 C CA . GLY A 1 96 ? 8.885 7.751 -4.864 1.00 79.81 96 GLY A CA 1
ATOM 794 C C . GLY A 1 96 ? 7.474 8.119 -4.421 1.00 79.81 96 GLY A C 1
ATOM 795 O O . GLY A 1 96 ? 6.759 8.932 -5.007 1.00 79.81 96 GLY A O 1
ATOM 796 N N . TYR A 1 97 ? 7.100 7.472 -3.330 1.00 90.50 97 TYR A N 1
ATOM 797 C CA . TYR A 1 97 ? 5.869 7.604 -2.563 1.00 90.50 97 TYR A CA 1
ATOM 798 C C . TYR A 1 97 ? 6.197 7.157 -1.134 1.00 90.50 97 TYR A C 1
ATOM 800 O O . TYR A 1 97 ? 7.302 6.682 -0.861 1.00 90.50 97 TYR A O 1
ATOM 808 N N . GLY A 1 98 ? 5.267 7.341 -0.207 1.00 88.12 98 GLY A N 1
ATOM 809 C CA . GLY A 1 98 ? 5.407 6.846 1.154 1.00 88.12 98 GLY A CA 1
ATOM 810 C C . GLY A 1 98 ? 4.479 5.676 1.419 1.00 88.12 98 GLY A C 1
ATOM 811 O O . GLY A 1 98 ? 3.401 5.578 0.835 1.00 88.12 98 GLY A O 1
ATOM 812 N N . ILE A 1 99 ? 4.901 4.800 2.320 1.00 90.56 99 ILE A N 1
ATOM 813 C CA . ILE A 1 99 ? 4.067 3.748 2.886 1.00 90.56 99 ILE A CA 1
ATOM 814 C C . ILE A 1 99 ? 4.218 3.836 4.399 1.00 90.56 99 ILE A C 1
ATOM 816 O O . ILE A 1 99 ? 5.330 3.950 4.910 1.00 90.56 99 ILE A O 1
ATOM 820 N N . TYR A 1 100 ? 3.098 3.759 5.097 1.00 88.06 100 TYR A N 1
ATOM 821 C CA . TYR A 1 100 ? 3.007 3.465 6.516 1.00 88.06 100 TYR A CA 1
ATOM 822 C C . TYR A 1 100 ? 2.321 2.104 6.688 1.00 88.06 100 TYR A C 1
ATOM 824 O O . TYR A 1 100 ? 1.457 1.751 5.883 1.00 88.06 100 TYR A O 1
ATOM 832 N N . ILE A 1 101 ? 2.732 1.318 7.684 1.00 87.12 101 ILE A N 1
ATOM 833 C CA . ILE A 1 101 ? 2.271 -0.065 7.848 1.00 87.12 101 ILE A CA 1
ATOM 834 C C . ILE A 1 101 ? 1.722 -0.276 9.256 1.00 87.12 101 ILE A C 1
ATOM 836 O O . ILE A 1 101 ? 2.388 0.049 10.238 1.00 87.12 101 ILE A O 1
ATOM 840 N N . SER A 1 102 ? 0.532 -0.870 9.326 1.00 89.06 102 SER A N 1
ATOM 841 C CA . SER A 1 102 ? -0.177 -1.205 10.560 1.00 89.06 102 SER A CA 1
ATOM 842 C C . SER A 1 102 ? -0.429 -2.721 10.658 1.00 89.06 102 SER A C 1
ATOM 844 O O . SER A 1 102 ? -0.858 -3.315 9.666 1.00 89.06 102 SER A O 1
ATOM 846 N N . PRO A 1 103 ? -0.221 -3.362 11.825 1.00 81.69 103 PRO A N 1
ATOM 847 C CA . PRO A 1 103 ? 0.316 -2.759 13.039 1.00 81.69 103 PRO A CA 1
ATOM 848 C C . PRO A 1 103 ? 1.811 -2.449 12.884 1.00 81.69 103 PRO A C 1
ATOM 850 O O . PRO A 1 103 ? 2.583 -3.247 12.356 1.00 81.69 103 PRO A O 1
ATOM 853 N N . ASN A 1 104 ? 2.236 -1.298 13.401 1.0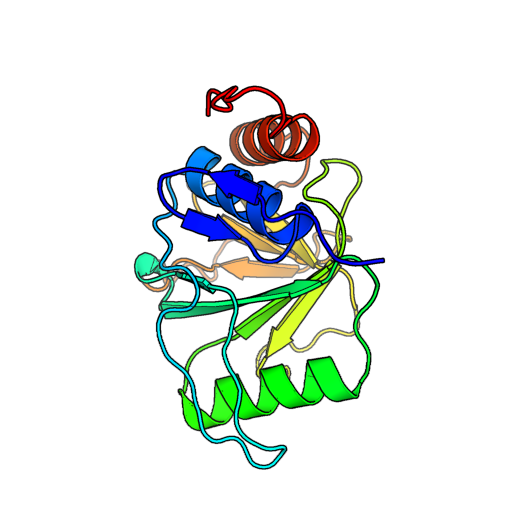0 65.00 104 ASN A N 1
ATOM 854 C CA . ASN A 1 104 ? 3.635 -0.868 13.321 1.00 65.00 104 ASN A CA 1
ATOM 855 C C . ASN A 1 104 ? 4.579 -1.759 14.167 1.00 65.00 104 ASN A C 1
ATOM 857 O O . ASN A 1 104 ? 5.791 -1.761 13.983 1.00 65.00 104 ASN A O 1
ATOM 861 N N . SER A 1 105 ? 4.036 -2.555 15.099 1.00 59.00 105 SER A N 1
ATOM 862 C CA . SER A 1 105 ? 4.809 -3.417 16.010 1.00 59.00 105 SER A CA 1
ATOM 863 C C . SER A 1 105 ? 5.617 -4.511 15.314 1.00 59.00 105 SER A C 1
ATOM 865 O O . SER A 1 105 ? 6.624 -4.957 15.862 1.00 59.00 105 SER A O 1
ATOM 867 N N . ASP A 1 106 ? 5.200 -4.928 14.119 1.00 56.53 106 ASP A N 1
ATOM 868 C CA . ASP A 1 106 ? 5.899 -5.956 13.340 1.00 56.53 106 ASP A CA 1
ATOM 869 C C . ASP A 1 106 ? 7.056 -5.373 12.505 1.00 56.53 106 ASP A C 1
ATOM 871 O O . ASP A 1 106 ? 7.808 -6.113 11.865 1.00 56.53 106 ASP A O 1
ATOM 875 N N . PHE A 1 107 ? 7.240 -4.047 12.548 1.00 58.72 107 PHE A N 1
ATOM 876 C CA . PHE A 1 107 ? 8.201 -3.288 11.755 1.00 58.72 107 PHE A CA 1
ATOM 877 C C . PHE A 1 107 ? 9.163 -2.551 12.705 1.00 58.72 107 PHE A C 1
ATOM 879 O O . PHE A 1 107 ? 8.891 -1.434 13.138 1.00 58.72 107 PHE A O 1
ATOM 886 N N . PRO A 1 108 ? 10.309 -3.152 13.079 1.00 48.66 108 PRO A N 1
ATOM 887 C CA . PRO A 1 108 ? 11.173 -2.640 14.150 1.00 48.66 108 PRO A CA 1
ATOM 888 C C . PRO A 1 108 ? 12.016 -1.412 13.755 1.00 48.66 108 PRO A C 1
ATOM 890 O O . PRO A 1 108 ? 13.110 -1.204 14.287 1.00 48.66 108 PRO A O 1
ATOM 893 N N . PHE A 1 109 ? 11.558 -0.607 12.795 1.00 54.19 109 PHE A N 1
ATOM 894 C CA . PHE A 1 109 ? 12.398 0.343 12.082 1.00 54.19 109 PHE A CA 1
ATOM 895 C C . PHE A 1 109 ? 11.849 1.768 12.094 1.00 54.19 109 PHE A C 1
ATOM 897 O O . PHE A 1 109 ? 10.675 2.014 11.845 1.00 54.19 109 PHE A O 1
ATOM 904 N N . SER A 1 110 ? 12.732 2.730 12.359 1.00 48.84 110 SER A N 1
ATOM 905 C CA . SER A 1 110 ? 12.420 4.156 12.335 1.00 48.84 110 SER A CA 1
ATOM 906 C C . SER A 1 110 ? 12.600 4.711 10.919 1.00 48.84 110 SER A C 1
ATOM 908 O O . SER A 1 110 ? 13.700 5.120 10.545 1.00 48.84 110 SER A O 1
ATOM 910 N N . GLY A 1 111 ? 11.532 4.721 10.129 1.00 54.88 111 GLY A N 1
ATOM 911 C CA . GLY A 1 111 ? 11.502 5.341 8.806 1.00 54.88 111 GLY A CA 1
ATOM 912 C C . GLY A 1 111 ? 10.070 5.434 8.287 1.00 54.88 111 GLY A C 1
ATOM 913 O O . GLY A 1 111 ? 9.310 4.485 8.404 1.00 54.88 111 GLY A O 1
ATOM 914 N N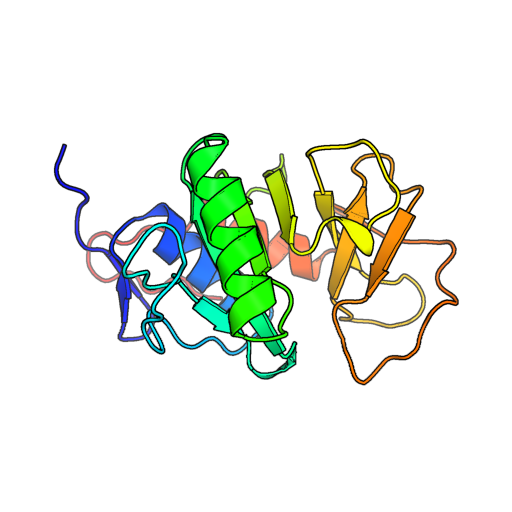 . GLU A 1 112 ? 9.685 6.583 7.733 1.00 56.19 112 GLU A N 1
ATOM 915 C CA . GLU A 1 112 ? 8.310 6.832 7.251 1.00 56.19 112 GLU A CA 1
ATOM 916 C C . GLU A 1 112 ? 8.162 6.653 5.732 1.00 56.19 112 GLU A C 1
ATOM 918 O O . GLU A 1 112 ? 7.158 7.042 5.134 1.00 56.19 112 GLU A O 1
ATOM 923 N N . LYS A 1 113 ? 9.197 6.115 5.085 1.00 67.88 113 LYS A N 1
ATOM 924 C CA . LYS A 1 113 ? 9.265 5.947 3.635 1.00 67.88 113 LYS A CA 1
ATOM 925 C C . LYS A 1 113 ? 9.735 4.545 3.303 1.00 67.88 113 LYS A C 1
ATOM 927 O O . LYS A 1 113 ? 10.934 4.289 3.182 1.00 67.88 113 LYS A O 1
ATOM 932 N N . TYR A 1 114 ? 8.769 3.648 3.156 1.00 78.44 114 TYR A N 1
ATOM 933 C CA . TYR A 1 114 ? 9.008 2.373 2.502 1.00 78.44 114 TYR A CA 1
ATOM 934 C C . TYR A 1 114 ? 8.595 2.420 1.030 1.00 78.44 114 TYR A C 1
ATOM 936 O O . TYR A 1 114 ? 7.714 3.186 0.639 1.00 78.44 114 TYR A O 1
ATOM 944 N N . LEU A 1 115 ? 9.230 1.575 0.222 1.00 84.31 115 LEU A N 1
ATOM 945 C CA . LEU A 1 115 ? 9.031 1.470 -1.221 1.00 84.31 115 LEU A CA 1
ATOM 946 C C . LEU A 1 115 ? 8.757 0.016 -1.617 1.00 84.31 115 LEU A C 1
ATOM 948 O O . LEU A 1 115 ? 9.160 -0.919 -0.927 1.00 84.31 115 LEU A O 1
ATOM 952 N N . PHE A 1 116 ? 8.090 -0.185 -2.753 1.00 89.81 116 PHE A N 1
ATOM 953 C CA . PHE A 1 116 ? 7.877 -1.517 -3.315 1.00 89.81 116 PHE A CA 1
ATOM 954 C C . PHE A 1 116 ? 9.160 -1.986 -3.983 1.00 89.81 116 PHE A C 1
ATOM 956 O O . PHE A 1 116 ? 9.749 -1.269 -4.790 1.00 89.81 116 PHE A O 1
ATOM 963 N N 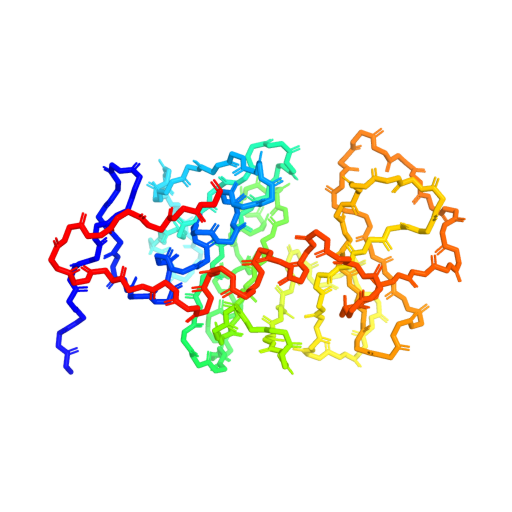. GLY A 1 117 ? 9.557 -3.216 -3.687 1.00 88.31 117 GLY A N 1
ATOM 964 C CA . GLY A 1 117 ? 10.718 -3.852 -4.283 1.00 88.31 117 GLY A CA 1
ATOM 965 C C . GLY A 1 117 ? 10.479 -5.312 -4.606 1.00 88.31 117 GLY A C 1
ATOM 966 O O . GLY A 1 117 ? 9.382 -5.846 -4.430 1.00 88.31 117 GLY A O 1
ATOM 967 N N . GLN A 1 118 ? 11.534 -5.958 -5.087 1.00 84.38 118 GLN A N 1
ATOM 968 C CA . GLN A 1 118 ? 11.522 -7.385 -5.378 1.00 84.38 118 GLN A CA 1
ATOM 969 C C . GLN A 1 118 ? 12.731 -8.102 -4.787 1.00 84.38 118 GLN A C 1
ATOM 971 O O . GLN A 1 118 ? 13.808 -7.520 -4.611 1.00 84.38 118 GLN A O 1
ATOM 976 N N . ASP A 1 119 ? 12.557 -9.401 -4.564 1.00 77.31 119 ASP A N 1
ATOM 977 C CA . ASP A 1 119 ? 13.662 -10.301 -4.269 1.00 77.31 119 ASP A CA 1
ATOM 978 C C . ASP A 1 119 ? 14.575 -10.475 -5.504 1.00 77.31 119 ASP A C 1
ATOM 980 O O . ASP A 1 119 ? 14.131 -10.414 -6.657 1.00 77.31 119 ASP A O 1
ATOM 984 N N . ARG A 1 120 ? 15.880 -10.672 -5.274 1.00 71.44 120 ARG A N 1
ATOM 985 C CA . ARG A 1 120 ? 16.868 -10.907 -6.349 1.00 71.44 120 ARG A CA 1
ATOM 986 C C . ARG A 1 120 ? 16.901 -12.342 -6.862 1.00 71.44 120 ARG A C 1
ATOM 988 O O . ARG A 1 120 ? 17.364 -12.574 -7.976 1.00 71.44 120 ARG A O 1
ATOM 995 N N . LYS A 1 121 ? 16.529 -13.304 -6.027 1.00 71.56 121 LYS A N 1
ATOM 996 C CA . LYS A 1 121 ? 16.590 -14.746 -6.283 1.00 71.56 121 LYS A CA 1
ATOM 997 C C . LYS A 1 121 ? 15.249 -15.280 -6.785 1.00 71.56 121 LYS A C 1
ATOM 999 O O . LYS A 1 121 ? 15.241 -16.256 -7.531 1.00 71.56 121 LYS A O 1
ATOM 1004 N N . VAL A 1 122 ? 14.139 -14.656 -6.393 1.00 69.62 122 VAL A N 1
ATOM 1005 C CA . VAL A 1 122 ? 12.782 -15.080 -6.745 1.00 69.62 122 VAL A CA 1
ATOM 1006 C C . VAL A 1 122 ? 12.080 -13.994 -7.552 1.00 69.62 122 VAL A C 1
ATOM 1008 O O . VAL A 1 122 ? 11.686 -12.954 -7.027 1.00 69.62 122 VAL A O 1
ATOM 1011 N N . ASP A 1 123 ? 11.899 -14.266 -8.844 1.00 69.19 123 ASP A N 1
ATOM 1012 C CA . ASP A 1 123 ? 11.230 -13.341 -9.755 1.00 69.19 123 ASP A CA 1
ATOM 1013 C C . ASP A 1 123 ? 9.782 -13.056 -9.310 1.00 69.19 123 ASP A C 1
ATOM 1015 O O . ASP A 1 123 ? 9.070 -13.944 -8.824 1.00 69.19 123 ASP A O 1
ATOM 1019 N N . LYS A 1 124 ? 9.356 -11.800 -9.485 1.00 74.44 124 LYS A N 1
ATOM 1020 C CA . LYS A 1 124 ? 7.987 -11.303 -9.238 1.00 74.44 124 LYS A CA 1
ATOM 1021 C C . LYS A 1 124 ? 7.415 -11.575 -7.840 1.00 74.44 124 LYS A C 1
ATOM 1023 O O . LYS A 1 124 ? 6.219 -11.829 -7.683 1.00 74.44 124 LYS A O 1
ATOM 1028 N N . VAL A 1 125 ? 8.252 -11.500 -6.808 1.00 80.88 125 VAL A N 1
ATOM 1029 C CA . VAL A 1 125 ? 7.788 -11.399 -5.414 1.00 80.88 125 VAL A CA 1
ATOM 1030 C C . VAL A 1 125 ? 7.794 -9.943 -5.006 1.00 80.88 125 VAL A C 1
ATOM 1032 O O . VAL A 1 125 ? 8.810 -9.276 -5.176 1.00 80.88 125 VAL A O 1
ATOM 1035 N N . LEU A 1 126 ? 6.669 -9.465 -4.477 1.00 86.31 126 LEU A N 1
ATOM 1036 C CA . LEU A 1 126 ? 6.537 -8.091 -4.014 1.00 86.31 126 LEU A CA 1
ATOM 1037 C C . LEU A 1 126 ? 7.006 -7.980 -2.563 1.00 86.31 126 LEU A C 1
ATOM 1039 O O . LEU A 1 126 ? 6.589 -8.757 -1.701 1.00 86.31 126 LEU A O 1
ATOM 1043 N N . TRP A 1 127 ? 7.861 -7.000 -2.318 1.00 87.62 127 TRP A N 1
ATOM 1044 C CA . TRP A 1 127 ? 8.398 -6.661 -1.008 1.00 87.62 127 TRP A CA 1
ATOM 1045 C C . TRP A 1 127 ? 8.107 -5.202 -0.690 1.00 87.62 127 TRP A C 1
ATOM 1047 O O . TRP A 1 127 ? 7.996 -4.381 -1.602 1.00 87.62 127 TRP A O 1
ATOM 1057 N N . ILE A 1 128 ? 8.049 -4.877 0.597 1.00 85.81 128 ILE A N 1
ATOM 1058 C CA . ILE A 1 128 ? 8.144 -3.501 1.084 1.00 85.81 128 ILE A CA 1
ATOM 1059 C C . ILE A 1 128 ? 9.516 -3.318 1.715 1.00 85.81 128 ILE A C 1
ATOM 1061 O O . ILE A 1 128 ? 9.893 -4.091 2.592 1.00 85.81 128 ILE A O 1
ATOM 1065 N N . LEU A 1 129 ? 10.270 -2.331 1.244 1.00 82.50 129 LEU A N 1
ATOM 1066 C CA . LEU A 1 129 ? 11.667 -2.096 1.597 1.00 82.50 129 LEU A CA 1
ATOM 1067 C C . LEU A 1 129 ? 11.837 -0.718 2.224 1.00 82.50 129 LEU A C 1
ATOM 1069 O O . LEU A 1 129 ? 11.183 0.230 1.797 1.00 82.50 129 LEU A O 1
ATOM 1073 N N . GLU A 1 130 ? 12.750 -0.582 3.182 1.00 79.19 130 GLU A N 1
ATOM 1074 C CA . GLU A 1 130 ? 13.246 0.743 3.567 1.00 79.19 130 GLU A CA 1
ATOM 1075 C C . GLU A 1 130 ? 13.922 1.425 2.368 1.00 79.19 130 GLU A C 1
ATOM 1077 O O . GLU A 1 130 ? 14.524 0.764 1.518 1.00 79.19 130 GLU A O 1
ATOM 1082 N N . GLU A 1 131 ? 13.880 2.757 2.315 1.00 74.75 131 GLU A N 1
ATOM 1083 C CA . GLU A 1 131 ? 14.535 3.543 1.258 1.00 74.75 131 GLU A CA 1
ATOM 1084 C C . GLU A 1 131 ? 16.048 3.248 1.139 1.00 74.75 131 GLU A C 1
ATOM 1086 O O . GLU A 1 131 ? 16.592 3.207 0.035 1.00 74.75 131 GLU A O 1
ATOM 1091 N N . ASN A 1 132 ? 16.723 2.960 2.260 1.00 75.50 132 ASN A N 1
ATOM 1092 C CA . ASN A 1 132 ? 18.139 2.560 2.301 1.00 75.50 132 ASN A CA 1
ATOM 1093 C C . ASN A 1 132 ? 18.397 1.116 1.807 1.00 75.50 132 ASN A C 1
ATOM 1095 O O . ASN A 1 132 ? 19.553 0.725 1.658 1.00 75.50 132 ASN A O 1
ATOM 1099 N N . GLN A 1 133 ? 17.340 0.332 1.553 1.00 75.19 133 GLN A N 1
ATOM 1100 C CA . GLN A 1 133 ? 17.367 -1.082 1.155 1.00 75.19 133 GLN A CA 1
ATOM 1101 C C . GLN A 1 133 ? 18.073 -2.027 2.139 1.00 75.19 133 GLN A C 1
ATOM 1103 O O . GLN A 1 133 ? 18.401 -3.156 1.770 1.00 75.19 133 GLN A O 1
ATOM 1108 N N . GLU A 1 134 ? 18.304 -1.607 3.383 1.00 73.38 134 GLU A N 1
ATOM 1109 C CA . GLU A 1 134 ? 18.912 -2.463 4.405 1.00 73.38 134 GLU A CA 1
ATOM 1110 C C . GLU A 1 134 ? 17.928 -3.522 4.900 1.00 73.38 134 GLU A C 1
ATOM 1112 O O . GLU A 1 134 ? 18.332 -4.614 5.306 1.00 73.38 134 GLU A O 1
ATOM 1117 N N . ARG A 1 135 ? 16.629 -3.212 4.856 1.00 75.38 135 ARG A N 1
ATOM 1118 C CA . ARG A 1 135 ? 15.557 -4.057 5.382 1.00 75.38 135 ARG A CA 1
ATOM 1119 C C . ARG A 1 135 ? 14.374 -4.123 4.436 1.00 75.38 135 ARG A C 1
ATOM 1121 O O . ARG A 1 135 ? 14.073 -3.172 3.714 1.00 75.38 135 ARG A O 1
ATOM 1128 N N . GLY A 1 136 ? 13.696 -5.263 4.482 1.00 78.56 136 GLY A N 1
ATOM 1129 C CA . GLY A 1 136 ? 12.551 -5.556 3.647 1.00 78.56 136 GLY A CA 1
ATOM 1130 C C . GLY A 1 136 ? 11.643 -6.606 4.259 1.00 78.56 136 GLY A C 1
ATOM 1131 O O . GLY A 1 136 ? 12.104 -7.466 5.008 1.00 78.56 136 GLY A O 1
ATOM 1132 N N . ILE A 1 137 ? 10.358 -6.537 3.923 1.00 79.94 137 ILE A N 1
ATOM 1133 C CA . ILE A 1 137 ? 9.345 -7.518 4.312 1.00 79.94 137 ILE A CA 1
ATOM 1134 C C . ILE A 1 137 ? 8.643 -8.045 3.066 1.00 79.94 137 ILE A C 1
ATOM 1136 O O . ILE A 1 137 ? 8.166 -7.282 2.222 1.00 79.94 137 ILE A O 1
ATOM 1140 N N . CYS A 1 138 ? 8.623 -9.373 2.947 1.00 82.75 138 CYS A N 1
ATOM 1141 C CA . CYS A 1 138 ? 7.925 -10.082 1.887 1.00 82.75 138 CYS A CA 1
ATOM 1142 C C . CYS A 1 138 ? 6.425 -9.933 2.113 1.00 82.75 138 CYS A C 1
ATOM 1144 O O . CYS A 1 138 ? 5.939 -10.241 3.199 1.00 82.75 138 CYS A O 1
ATOM 1146 N N . LEU A 1 139 ? 5.693 -9.493 1.090 1.00 83.12 139 LEU A N 1
ATOM 1147 C CA . LEU A 1 139 ? 4.237 -9.406 1.188 1.00 83.12 139 LEU A CA 1
ATOM 1148 C C . LEU A 1 139 ? 3.538 -10.723 0.872 1.00 83.12 139 LEU A C 1
ATOM 1150 O O . LEU A 1 139 ? 2.366 -10.864 1.187 1.00 83.12 139 LEU A O 1
ATOM 1154 N N . ASP A 1 140 ? 4.217 -11.667 0.219 1.00 81.25 140 ASP A N 1
ATOM 1155 C CA . ASP A 1 140 ? 3.615 -12.937 -0.182 1.00 81.25 140 ASP A CA 1
ATOM 1156 C C . ASP A 1 140 ? 3.488 -13.876 1.038 1.00 81.25 140 ASP A C 1
ATOM 1158 O O . ASP A 1 140 ? 4.516 -14.366 1.516 1.00 81.25 140 ASP A O 1
ATOM 1162 N N . PRO A 1 141 ? 2.266 -14.138 1.551 1.00 75.19 141 PRO A N 1
ATOM 1163 C CA . PRO A 1 141 ? 2.071 -14.918 2.775 1.00 75.19 141 PRO A CA 1
ATOM 1164 C C . PRO A 1 141 ? 2.464 -16.391 2.600 1.00 75.19 141 PRO A C 1
ATOM 1166 O O . PRO A 1 141 ? 2.827 -17.057 3.569 1.00 75.19 141 PRO A O 1
ATOM 1169 N N . ASP A 1 142 ? 2.447 -16.895 1.361 1.00 73.69 142 ASP A N 1
ATOM 1170 C CA . ASP A 1 142 ? 2.832 -18.269 1.034 1.00 73.69 142 ASP A CA 1
ATOM 1171 C C . ASP A 1 142 ? 4.357 -18.437 0.951 1.00 73.69 142 ASP A C 1
ATOM 1173 O O . ASP A 1 142 ? 4.880 -19.558 0.972 1.00 73.69 142 ASP A O 1
ATOM 1177 N N . LYS A 1 143 ? 5.104 -17.330 0.854 1.00 67.38 143 LYS A N 1
ATOM 1178 C CA . LYS A 1 143 ? 6.566 -17.343 0.813 1.00 67.38 143 LYS A CA 1
ATOM 1179 C C . LYS A 1 143 ? 7.110 -16.998 2.187 1.00 67.38 143 LYS A C 1
ATOM 1181 O O . LYS A 1 143 ? 7.316 -15.841 2.529 1.00 67.38 143 LYS A O 1
ATOM 1186 N N . ASN A 1 144 ? 7.458 -18.036 2.942 1.00 54.97 144 ASN A N 1
ATOM 1187 C CA . ASN A 1 144 ? 8.183 -17.915 4.210 1.00 54.97 144 ASN A CA 1
ATOM 1188 C C . ASN A 1 144 ? 9.678 -17.577 3.995 1.00 54.97 144 ASN A C 1
ATOM 1190 O O . ASN A 1 144 ? 10.562 -18.098 4.679 1.00 54.97 144 ASN A O 1
ATOM 1194 N N . ASP A 1 145 ? 9.975 -16.765 2.979 1.00 53.78 145 ASP A N 1
ATOM 1195 C CA . ASP A 1 145 ? 11.331 -16.398 2.612 1.00 53.78 145 ASP A CA 1
ATOM 1196 C C . ASP A 1 145 ? 11.816 -15.271 3.528 1.00 53.78 145 ASP A C 1
ATOM 1198 O O . ASP A 1 145 ? 11.653 -14.088 3.253 1.00 53.78 145 ASP A O 1
ATOM 1202 N N . ARG A 1 146 ? 12.423 -15.661 4.651 1.00 51.38 146 ARG A N 1
ATOM 1203 C CA . ARG A 1 146 ? 13.227 -14.767 5.498 1.00 51.38 146 ARG A CA 1
ATOM 1204 C C . ARG A 1 146 ? 14.678 -14.631 4.995 1.00 51.38 146 ARG A C 1
ATOM 1206 O O . ARG A 1 146 ? 15.523 -14.150 5.738 1.00 51.38 146 ARG A O 1
ATOM 1213 N N . SER A 1 147 ? 15.011 -15.134 3.800 1.00 46.66 147 SER A N 1
ATOM 1214 C CA . SER A 1 147 ? 16.389 -15.416 3.341 1.00 46.66 147 SER A CA 1
ATOM 1215 C C . SER A 1 147 ? 16.951 -14.442 2.291 1.00 46.66 147 SER A C 1
ATOM 1217 O O . SER A 1 147 ? 17.991 -14.700 1.659 1.00 46.66 147 SER A O 1
ATOM 1219 N N . GLY A 1 148 ? 16.291 -13.306 2.096 1.00 53.56 148 GLY A N 1
ATOM 1220 C CA . GLY A 1 148 ? 16.687 -12.301 1.121 1.00 53.56 148 GLY A CA 1
ATOM 1221 C C . GLY A 1 148 ? 17.556 -11.186 1.697 1.00 53.56 148 GLY A C 1
ATOM 1222 O O . GLY A 1 148 ? 17.123 -10.056 1.683 1.00 53.56 148 GLY A O 1
ATOM 1223 N N . ASP A 1 149 ? 18.815 -11.399 2.093 1.00 56.03 149 ASP A N 1
ATOM 1224 C CA . ASP A 1 149 ? 19.702 -10.270 2.485 1.00 56.03 149 ASP A CA 1
ATOM 1225 C C . ASP A 1 149 ? 20.037 -9.296 1.317 1.00 56.03 149 ASP A C 1
ATOM 1227 O O . ASP A 1 149 ? 20.953 -8.476 1.413 1.00 56.03 149 ASP A O 1
ATOM 1231 N N . LYS A 1 150 ? 19.378 -9.424 0.151 1.00 67.88 150 LYS A N 1
ATOM 1232 C CA . LYS A 1 150 ? 19.627 -8.620 -1.054 1.00 67.88 150 LYS A CA 1
ATOM 1233 C C . LYS A 1 150 ? 18.340 -8.356 -1.841 1.00 67.88 150 LYS A C 1
ATOM 1235 O O . LYS A 1 150 ? 17.856 -9.237 -2.551 1.00 67.88 150 LYS A O 1
ATOM 1240 N N . TYR A 1 151 ? 17.896 -7.104 -1.832 1.00 75.25 151 TYR A N 1
ATOM 1241 C CA . TYR A 1 151 ? 16.678 -6.640 -2.503 1.00 75.25 151 TYR A CA 1
ATOM 1242 C C . TYR A 1 151 ? 16.977 -5.751 -3.720 1.00 75.25 151 TYR A C 1
ATOM 1244 O O . TYR A 1 151 ? 18.121 -5.318 -3.914 1.00 75.25 151 TYR A O 1
ATOM 1252 N N . LEU A 1 152 ? 15.979 -5.504 -4.573 1.00 69.81 152 LEU A N 1
ATOM 1253 C CA . LEU A 1 152 ? 16.047 -4.528 -5.671 1.00 69.81 152 LEU A CA 1
ATOM 1254 C C . LEU A 1 152 ? 14.906 -3.514 -5.572 1.00 69.81 152 LEU A C 1
ATOM 1256 O O . LEU A 1 152 ? 13.759 -3.894 -5.340 1.00 69.81 152 LEU A O 1
ATOM 1260 N N . LEU A 1 153 ? 15.237 -2.249 -5.840 1.00 69.81 153 LEU A N 1
ATOM 1261 C CA . LEU A 1 153 ? 14.307 -1.141 -6.072 1.00 69.81 153 LEU A CA 1
ATOM 1262 C C . LEU A 1 153 ? 14.557 -0.504 -7.442 1.00 69.81 153 LEU A C 1
ATOM 1264 O O . LEU A 1 153 ? 15.603 -0.713 -8.072 1.00 69.81 153 LEU A O 1
ATOM 1268 N N . GLY A 1 154 ? 13.612 0.338 -7.856 1.00 68.19 154 GLY A N 1
ATOM 1269 C CA . GLY A 1 154 ? 13.780 1.240 -8.986 1.00 68.19 154 GLY A CA 1
ATOM 1270 C C . GLY A 1 154 ? 14.051 0.484 -10.282 1.00 68.19 154 GLY A C 1
ATOM 1271 O O . GLY A 1 154 ? 13.465 -0.565 -10.548 1.00 68.19 154 GLY A O 1
ATOM 1272 N N . GLN A 1 155 ? 14.994 0.994 -11.079 1.00 60.25 155 GLN A N 1
ATOM 1273 C CA . GLN A 1 155 ? 15.291 0.457 -12.414 1.00 60.25 155 GLN A CA 1
ATOM 1274 C C . GLN A 1 155 ? 15.670 -1.032 -12.420 1.00 60.25 155 GLN A C 1
ATOM 1276 O O . GLN A 1 155 ? 15.532 -1.707 -13.438 1.00 60.25 155 GLN A O 1
ATOM 1281 N N . TYR A 1 156 ? 16.145 -1.557 -11.289 1.00 69.44 156 TYR A N 1
ATOM 1282 C CA . TYR A 1 156 ? 16.516 -2.961 -11.158 1.00 69.44 156 TYR A CA 1
ATOM 1283 C C . TYR A 1 156 ? 15.310 -3.872 -10.885 1.00 69.44 156 TYR A C 1
ATOM 1285 O O . TYR A 1 156 ? 15.375 -5.064 -11.171 1.00 69.44 156 TYR A O 1
ATOM 1293 N N . ALA A 1 157 ? 14.201 -3.316 -10.395 1.00 78.38 157 ALA A N 1
ATOM 1294 C CA . ALA A 1 157 ? 12.912 -3.983 -10.263 1.00 78.38 157 ALA A CA 1
ATOM 1295 C C . ALA A 1 157 ? 12.017 -3.655 -11.473 1.00 78.38 157 ALA A C 1
ATOM 1297 O O . ALA A 1 157 ? 10.954 -3.054 -11.341 1.00 78.38 157 ALA A O 1
ATOM 1298 N N . SER A 1 158 ? 12.484 -4.009 -12.676 1.00 82.94 158 SER A N 1
ATOM 1299 C CA . SER A 1 158 ? 11.945 -3.499 -13.951 1.00 82.94 158 SER A CA 1
ATOM 1300 C C . SER A 1 158 ? 10.421 -3.607 -14.114 1.00 82.94 158 SER A C 1
ATOM 1302 O O . SER A 1 158 ? 9.810 -2.688 -14.650 1.00 82.94 158 SER A O 1
ATOM 1304 N N . TRP A 1 159 ? 9.785 -4.674 -13.620 1.00 88.00 159 TRP A N 1
ATOM 1305 C CA . TRP A 1 159 ? 8.328 -4.844 -13.698 1.00 88.00 159 TRP A CA 1
ATOM 1306 C C . TRP A 1 159 ? 7.560 -3.941 -12.718 1.00 88.00 159 TRP A C 1
ATOM 1308 O O . TRP A 1 159 ? 6.490 -3.448 -13.066 1.00 88.00 159 TRP A O 1
ATOM 1318 N N . ILE A 1 160 ? 8.119 -3.670 -11.532 1.00 90.56 160 ILE A N 1
ATOM 1319 C CA . ILE A 1 160 ? 7.555 -2.702 -10.578 1.00 90.56 160 ILE A CA 1
ATOM 1320 C C . ILE A 1 160 ? 7.671 -1.298 -11.158 1.00 90.56 160 ILE A C 1
ATOM 1322 O O . ILE A 1 160 ? 6.696 -0.552 -11.173 1.00 90.56 160 ILE A O 1
ATOM 1326 N N . ASN A 1 161 ? 8.839 -0.962 -11.701 1.00 89.31 161 ASN A N 1
ATOM 1327 C CA . ASN A 1 161 ? 9.064 0.328 -12.338 1.00 89.31 161 ASN A CA 1
ATOM 1328 C C . ASN A 1 161 ? 8.150 0.563 -13.539 1.00 89.31 161 ASN A C 1
ATOM 1330 O O . ASN A 1 161 ? 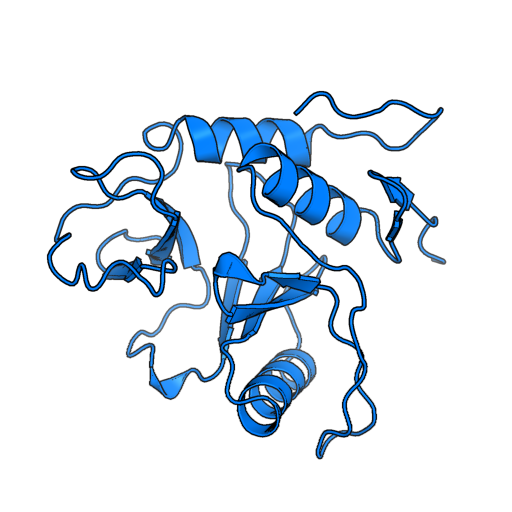7.545 1.625 -13.629 1.00 89.31 161 ASN A O 1
ATOM 1334 N N . ALA A 1 162 ? 7.989 -0.430 -14.415 1.00 91.50 162 ALA A N 1
ATOM 1335 C CA . ALA A 1 162 ? 7.063 -0.332 -15.539 1.00 91.50 162 ALA A CA 1
ATOM 1336 C C . ALA A 1 162 ? 5.618 -0.083 -15.067 1.00 91.50 162 ALA A C 1
ATOM 1338 O O . ALA A 1 162 ? 4.911 0.739 -15.649 1.00 91.50 162 ALA A O 1
ATOM 1339 N N . ALA A 1 163 ? 5.189 -0.732 -13.978 1.00 93.62 163 ALA A N 1
ATOM 1340 C CA . ALA A 1 163 ? 3.874 -0.486 -13.391 1.00 93.62 163 ALA A CA 1
ATOM 1341 C C . ALA A 1 163 ? 3.754 0.922 -12.777 1.00 93.62 163 ALA A C 1
ATOM 1343 O O . ALA A 1 163 ? 2.711 1.557 -12.932 1.00 93.62 163 ALA A O 1
ATOM 1344 N N . LEU A 1 164 ? 4.800 1.440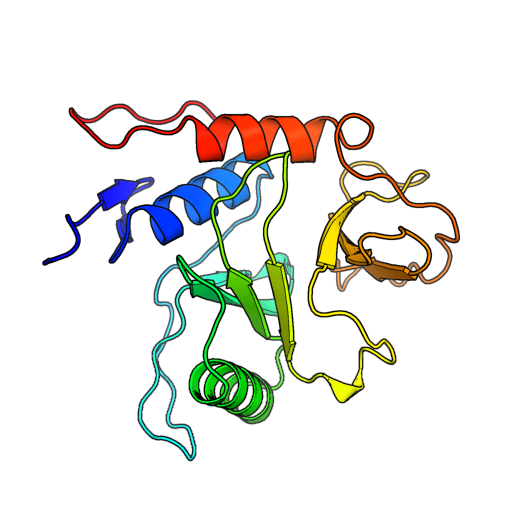 -12.117 1.00 93.44 164 LEU A N 1
ATOM 1345 C CA . LEU A 1 164 ? 4.829 2.819 -11.602 1.00 93.44 164 LEU A CA 1
ATOM 1346 C C . LEU A 1 164 ? 4.773 3.848 -12.745 1.00 93.44 164 LEU A C 1
ATOM 1348 O O . LEU A 1 164 ? 4.019 4.819 -12.685 1.00 93.44 164 LEU A O 1
ATOM 1352 N N . GLU A 1 165 ? 5.519 3.635 -13.827 1.00 92.75 165 GLU A N 1
ATOM 1353 C CA . GLU A 1 165 ? 5.492 4.500 -15.015 1.00 92.75 165 GLU A CA 1
ATOM 1354 C C . GLU A 1 165 ? 4.113 4.484 -15.696 1.00 92.75 165 GLU A C 1
ATOM 1356 O O . GLU A 1 165 ? 3.548 5.539 -16.003 1.00 92.75 165 GLU A O 1
ATOM 1361 N N . GLY A 1 166 ? 3.516 3.300 -15.867 1.00 92.62 166 GLY A N 1
ATOM 1362 C CA . GLY A 1 166 ? 2.157 3.156 -16.396 1.00 92.62 166 GLY A CA 1
ATOM 1363 C C . GLY A 1 166 ? 1.108 3.848 -15.520 1.00 92.62 166 GLY A C 1
ATOM 1364 O O . GLY A 1 166 ? 0.246 4.572 -16.019 1.00 92.62 166 GLY A O 1
ATOM 1365 N N . ALA A 1 167 ? 1.210 3.700 -14.200 1.00 93.56 167 ALA A N 1
ATOM 1366 C CA . ALA A 1 167 ? 0.278 4.299 -13.250 1.00 93.56 167 ALA A CA 1
ATOM 1367 C C . ALA A 1 167 ? 0.395 5.828 -13.161 1.00 93.56 167 ALA A C 1
ATOM 1369 O O . ALA A 1 167 ? -0.615 6.534 -13.161 1.00 93.56 167 ALA A O 1
ATOM 1370 N N . SER A 1 168 ? 1.613 6.367 -13.106 1.00 91.62 168 SER A N 1
ATOM 1371 C CA . SER A 1 168 ? 1.851 7.817 -13.029 1.00 91.62 168 SER A CA 1
ATOM 1372 C C . SER A 1 168 ? 1.463 8.557 -14.312 1.00 91.62 168 SER A C 1
ATOM 1374 O O . SER A 1 168 ? 0.949 9.684 -14.250 1.00 91.62 168 SER A O 1
ATOM 1376 N N . SER A 1 169 ? 1.655 7.918 -15.469 1.00 89.31 169 SER A N 1
ATOM 1377 C CA . SER A 1 169 ? 1.278 8.461 -16.777 1.00 89.31 169 SER A CA 1
ATOM 1378 C C . SER A 1 169 ? -0.211 8.311 -17.097 1.00 89.31 169 SER A C 1
ATOM 1380 O O . SER A 1 169 ? -0.709 9.037 -17.961 1.00 89.31 169 SER A O 1
ATOM 1382 N N . ALA A 1 170 ? -0.941 7.457 -16.366 1.00 88.38 170 ALA A N 1
ATOM 1383 C CA . ALA A 1 170 ? -2.363 7.225 -16.582 1.00 88.38 170 ALA A CA 1
ATOM 1384 C C . ALA A 1 170 ? -3.170 8.533 -16.568 1.00 88.38 170 ALA A C 1
ATOM 1386 O O . ALA A 1 170 ? -3.117 9.353 -15.629 1.00 88.38 170 ALA A O 1
ATOM 1387 N N . ARG A 1 171 ? -3.935 8.704 -17.647 1.00 84.50 171 ARG A N 1
ATOM 1388 C CA . ARG A 1 171 ? -4.959 9.727 -17.828 1.00 84.50 171 ARG A CA 1
ATOM 1389 C C . ARG A 1 171 ? -6.314 9.034 -17.799 1.00 84.50 171 ARG A C 1
ATOM 1391 O O . ARG A 1 171 ? -6.459 7.920 -18.284 1.00 84.50 171 ARG A O 1
ATOM 1398 N N . PHE A 1 172 ? -7.293 9.704 -17.207 1.00 79.88 172 PHE A N 1
ATOM 1399 C CA . PHE A 1 172 ? -8.658 9.185 -17.062 1.00 79.88 172 PHE A CA 1
ATOM 1400 C C . PHE A 1 172 ? -9.677 10.060 -17.797 1.00 79.88 172 PHE A C 1
ATOM 1402 O O . PHE A 1 172 ? -10.878 10.001 -17.544 1.00 79.88 172 PHE A O 1
ATOM 1409 N N . GLU A 1 173 ? -9.189 10.934 -18.673 1.00 66.06 173 GLU A N 1
ATOM 1410 C CA . GLU A 1 173 ? -10.014 11.813 -19.489 1.00 66.06 173 GLU A CA 1
ATOM 1411 C C . GLU A 1 173 ? -10.369 11.076 -20.794 1.00 66.06 173 GLU A C 1
ATOM 1413 O O . GLU A 1 173 ? -9.585 10.284 -21.308 1.00 66.06 173 GLU A O 1
ATOM 1418 N N . HIS A 1 174 ? -11.581 11.293 -21.311 1.00 53.91 174 HIS A N 1
ATOM 1419 C CA . HIS A 1 174 ? -12.045 10.776 -22.611 1.00 53.91 174 HIS A CA 1
ATOM 1420 C C . HIS A 1 174 ? -12.104 9.245 -22.803 1.00 53.91 174 HIS A C 1
ATOM 1422 O O . HIS A 1 174 ? -12.130 8.774 -23.938 1.00 53.91 174 HIS A O 1
ATOM 1428 N N . GLY A 1 175 ? -12.211 8.457 -21.729 1.00 51.50 175 GLY A N 1
ATOM 1429 C CA . GLY A 1 175 ? -12.399 7.004 -21.844 1.00 51.50 175 GLY A CA 1
ATOM 1430 C C . GLY A 1 175 ? -11.152 6.247 -22.310 1.00 51.50 175 GLY A C 1
ATOM 1431 O O . GLY A 1 175 ? -11.264 5.097 -22.743 1.00 51.50 175 GLY A O 1
ATOM 1432 N N . GLU A 1 176 ? -9.973 6.870 -22.214 1.00 50.25 176 GLU A N 1
ATOM 1433 C CA . GLU A 1 176 ? -8.705 6.161 -22.350 1.00 50.25 176 GLU A CA 1
ATOM 1434 C C . GLU A 1 176 ? -8.618 5.068 -21.281 1.00 50.25 176 GLU A C 1
ATOM 1436 O O . GLU A 1 176 ? -8.835 5.301 -20.092 1.00 50.25 176 GLU A O 1
ATOM 1441 N N . LYS A 1 177 ? -8.330 3.844 -21.725 1.00 56.69 177 LYS A N 1
ATOM 1442 C CA . LYS A 1 177 ? -8.020 2.718 -20.849 1.00 56.69 177 LYS A CA 1
ATOM 1443 C C . LYS A 1 177 ? -6.499 2.632 -20.796 1.00 56.69 177 LYS A C 1
ATOM 1445 O O . LYS A 1 177 ? -5.912 2.327 -21.835 1.00 56.69 177 LYS A O 1
ATOM 1450 N N . PRO A 1 178 ? -5.857 2.930 -19.653 1.00 57.84 178 PRO A N 1
ATOM 1451 C CA . PRO A 1 178 ? -4.428 2.711 -19.502 1.00 57.84 178 PRO A CA 1
ATOM 1452 C C . PRO A 1 178 ? -4.113 1.265 -19.890 1.00 57.84 178 PRO A C 1
ATOM 1454 O O . PRO A 1 178 ? -4.695 0.335 -19.331 1.00 57.84 178 PRO A O 1
ATOM 1457 N N . ASN A 1 179 ? -3.257 1.091 -20.896 1.00 48.34 179 ASN A N 1
ATOM 1458 C CA . ASN A 1 179 ? -2.750 -0.221 -21.271 1.00 48.34 179 ASN A CA 1
ATOM 1459 C C . ASN A 1 179 ? -1.696 -0.598 -20.229 1.00 48.34 179 ASN A C 1
ATOM 1461 O O . ASN A 1 179 ? -0.581 -0.079 -20.275 1.00 48.34 179 ASN A O 1
ATOM 1465 N N . VAL A 1 180 ? -2.079 -1.450 -19.284 1.00 52.94 180 VAL A N 1
ATOM 1466 C CA . VAL A 1 180 ? -1.167 -2.157 -18.376 1.00 52.94 180 VAL A CA 1
ATOM 1467 C C . VAL A 1 180 ? -1.196 -3.634 -18.716 1.00 52.94 180 VAL A C 1
ATOM 1469 O O . VAL A 1 180 ? -2.315 -4.159 -18.917 1.00 52.94 180 VAL A O 1
#

Organism: NCBI:txid571256

pLDDT: mean 83.84, std 15.01, range [42.72, 98.62]

Radius of gyration: 15.81 Å; chains: 1; bounding box: 37×40×41 Å